Protein AF-A0A556MYE5-F1 (afdb_monomer_lite)

Foldseek 3Di:
DQDPVRWDWDADPNWIKIWHWDDDPPWIWIWIATPVRQWIKIFTAPCDDPVGDQGWIATCHHPQDDGDIDGQPDDDPPPDDDPVNVVSVVVRVVVVSD

Structure (mmCIF, N/CA/C/O backbone):
data_AF-A0A556MYE5-F1
#
_entry.id   AF-A0A556MYE5-F1
#
loop_
_atom_site.group_PDB
_atom_site.id
_atom_site.type_symbol
_atom_site.label_atom_id
_atom_site.label_alt_id
_atom_site.label_comp_id
_atom_site.label_asym_id
_atom_site.label_entity_id
_atom_site.label_seq_id
_atom_site.pdbx_PDB_ins_code
_atom_site.Cartn_x
_atom_site.Cartn_y
_atom_site.Cartn_z
_atom_site.occupancy
_atom_site.B_iso_or_equiv
_atom_site.auth_seq_id
_atom_site.auth_comp_id
_atom_site.auth_asym_id
_atom_site.auth_atom_id
_atom_site.pdbx_PDB_model_num
ATOM 1 N N . MET A 1 1 ? -16.386 5.090 -5.954 1.00 51.03 1 MET A N 1
ATOM 2 C CA . MET A 1 1 ? -16.607 6.545 -5.799 1.00 51.03 1 MET A CA 1
ATOM 3 C C . MET A 1 1 ? -15.252 7.228 -5.671 1.00 51.03 1 MET A C 1
ATOM 5 O O . MET A 1 1 ? -14.469 6.817 -4.820 1.00 51.03 1 MET A O 1
ATOM 9 N N . ILE A 1 2 ? -14.944 8.172 -6.564 1.00 55.84 2 ILE A N 1
ATOM 10 C CA . ILE A 1 2 ? -13.705 8.968 -6.550 1.00 55.84 2 ILE A CA 1
ATOM 11 C C . ILE A 1 2 ? -14.077 10.348 -6.004 1.00 55.84 2 ILE A C 1
ATOM 13 O O . ILE A 1 2 ? -15.031 10.945 -6.497 1.00 55.84 2 ILE A O 1
ATOM 17 N N . ASN A 1 3 ? -13.402 10.841 -4.967 1.00 60.81 3 ASN A N 1
ATOM 18 C CA . ASN A 1 3 ? -13.673 12.180 -4.441 1.00 60.81 3 ASN A CA 1
ATOM 19 C C . ASN A 1 3 ? -12.981 13.272 -5.283 1.00 60.81 3 ASN A C 1
ATOM 21 O O . ASN A 1 3 ? -12.124 12.983 -6.117 1.00 60.81 3 ASN A O 1
ATOM 25 N N . LYS A 1 4 ? -13.299 14.548 -5.018 1.00 50.25 4 LYS A N 1
ATOM 26 C CA . LYS A 1 4 ? -12.715 15.721 -5.706 1.00 50.25 4 LYS A CA 1
ATOM 27 C C . LYS A 1 4 ? -11.178 15.828 -5.617 1.00 50.25 4 LYS A C 1
ATOM 29 O O . LYS A 1 4 ? -10.597 16.643 -6.318 1.00 50.25 4 LYS A O 1
ATOM 34 N N . LYS A 1 5 ? -10.517 15.026 -4.772 1.00 59.62 5 LYS A N 1
ATOM 35 C CA . LYS A 1 5 ? -9.051 14.951 -4.626 1.00 59.62 5 LYS A CA 1
ATOM 36 C C . LYS A 1 5 ? -8.444 13.730 -5.334 1.00 59.62 5 LYS A C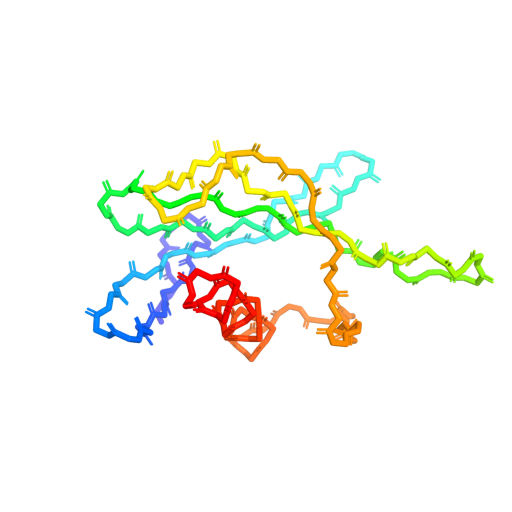 1
ATOM 38 O O . LYS A 1 5 ? -7.312 13.368 -5.043 1.00 59.62 5 LYS A O 1
ATOM 43 N N . GLY A 1 6 ? -9.206 13.043 -6.190 1.00 69.88 6 GLY A N 1
ATOM 44 C CA . GLY A 1 6 ? -8.749 11.839 -6.888 1.00 69.88 6 GLY A CA 1
ATOM 45 C C . GLY A 1 6 ? -8.647 10.596 -5.998 1.00 69.88 6 GLY A C 1
ATOM 46 O O . GLY A 1 6 ? -8.192 9.553 -6.466 1.00 69.88 6 GLY A O 1
ATOM 47 N N . LYS A 1 7 ? -9.093 10.667 -4.733 1.00 83.31 7 LYS A N 1
ATOM 48 C CA . LYS A 1 7 ? -9.065 9.520 -3.819 1.00 83.31 7 LYS A CA 1
ATOM 49 C C . LYS A 1 7 ? -10.222 8.584 -4.107 1.00 83.31 7 LYS A C 1
ATOM 51 O O . LYS A 1 7 ? -11.378 9.003 -4.181 1.00 83.31 7 LYS A O 1
ATOM 56 N N . ARG A 1 8 ? -9.906 7.306 -4.224 1.00 92.62 8 ARG A N 1
ATOM 57 C CA . ARG A 1 8 ? -10.843 6.202 -4.406 1.00 92.62 8 ARG A CA 1
ATOM 58 C C . ARG A 1 8 ? -11.096 5.544 -3.050 1.00 92.62 8 ARG A C 1
ATOM 60 O O . ARG A 1 8 ? -10.227 5.557 -2.185 1.00 92.62 8 ARG A O 1
ATOM 67 N N . LYS A 1 9 ? -12.298 5.006 -2.853 1.00 94.19 9 LYS A N 1
ATOM 68 C CA . LYS A 1 9 ? -12.703 4.301 -1.624 1.00 94.19 9 LYS A CA 1
ATOM 69 C C . LYS A 1 9 ? -12.767 2.795 -1.863 1.00 94.19 9 LYS A C 1
ATOM 71 O O . LYS A 1 9 ? -13.223 2.369 -2.926 1.00 94.19 9 LYS A O 1
ATOM 76 N N . ILE A 1 10 ? -12.379 2.013 -0.861 1.00 94.75 10 ILE A N 1
ATOM 77 C CA . ILE A 1 10 ? -12.606 0.570 -0.788 1.00 94.75 10 ILE A CA 1
ATOM 78 C C . ILE A 1 10 ? -13.003 0.174 0.639 1.00 94.75 10 ILE A C 1
ATOM 80 O O . ILE A 1 10 ? -12.542 0.784 1.599 1.00 94.75 10 ILE A O 1
ATOM 84 N N . VAL A 1 11 ? -13.886 -0.815 0.768 1.00 95.12 11 VAL A N 1
ATOM 85 C CA . VAL A 1 11 ? -14.229 -1.440 2.055 1.00 95.12 11 VAL A CA 1
ATOM 86 C C . VAL A 1 11 ? -13.597 -2.828 2.081 1.00 95.12 11 VAL A C 1
ATOM 88 O O . VAL A 1 11 ? -13.708 -3.578 1.099 1.00 95.12 11 VAL A O 1
ATOM 91 N N . PHE A 1 12 ? -12.898 -3.133 3.170 1.00 94.50 12 PHE A N 1
ATOM 92 C CA . PHE A 1 12 ? -12.113 -4.350 3.346 1.00 94.50 12 PHE A CA 1
ATOM 93 C C . PHE A 1 12 ? -12.111 -4.754 4.827 1.00 94.50 12 PHE A C 1
ATOM 95 O O . PHE A 1 12 ? -11.849 -3.904 5.668 1.00 94.50 12 PHE A O 1
ATOM 102 N N . GLU A 1 13 ? -12.450 -6.011 5.142 1.00 91.75 13 GLU A N 1
ATOM 103 C CA . GLU A 1 13 ? -12.564 -6.522 6.528 1.00 91.75 13 GLU A CA 1
ATOM 104 C C . GLU A 1 13 ? -13.397 -5.615 7.464 1.00 91.75 13 GLU A C 1
ATOM 106 O O . GLU A 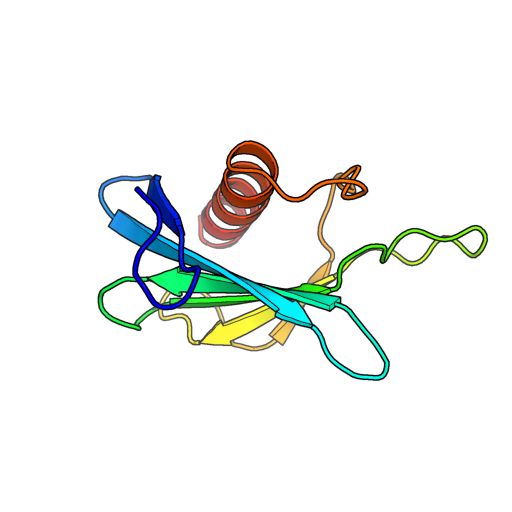1 13 ? -13.067 -5.409 8.625 1.00 91.75 13 GLU A O 1
ATOM 111 N N . GLY A 1 14 ? -14.479 -5.017 6.946 1.00 92.25 14 GLY A N 1
ATOM 112 C CA . GLY A 1 14 ? -15.342 -4.100 7.708 1.00 92.25 14 GLY A CA 1
ATOM 113 C C . GLY A 1 14 ? -14.787 -2.679 7.898 1.00 92.25 14 GLY A C 1
ATOM 114 O O . GLY A 1 14 ? -15.520 -1.799 8.341 1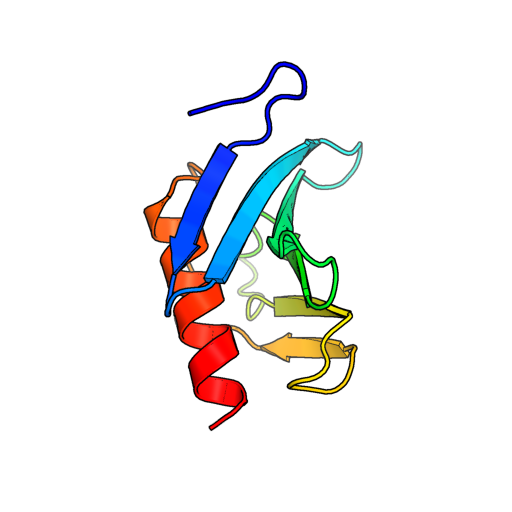.00 92.25 14 GLY A O 1
ATOM 115 N N . GLU A 1 15 ? -13.543 -2.417 7.497 1.00 93.50 15 GLU A N 1
ATOM 116 C CA . GLU A 1 15 ? -12.885 -1.113 7.591 1.00 93.50 15 GLU A CA 1
ATOM 117 C C . GLU A 1 15 ? -12.937 -0.354 6.247 1.00 93.50 15 GLU A C 1
ATOM 119 O O . GLU A 1 15 ? -12.881 -0.936 5.155 1.00 93.50 15 GLU A O 1
ATOM 124 N N . THR A 1 16 ? -13.054 0.979 6.307 1.00 95.19 16 THR A N 1
ATOM 125 C CA . THR A 1 16 ? -12.988 1.847 5.119 1.00 95.19 16 THR A CA 1
ATOM 126 C C . THR A 1 16 ? -11.558 2.323 4.887 1.00 95.19 16 THR A C 1
ATOM 128 O O . THR A 1 16 ? -10.948 2.939 5.758 1.00 95.19 16 THR A O 1
ATOM 131 N N . TYR A 1 17 ? -11.081 2.140 3.657 1.00 95.56 17 TYR A N 1
ATOM 132 C CA . TYR A 1 17 ? -9.801 2.650 3.182 1.00 95.56 17 TYR A CA 1
ATOM 133 C C . TYR A 1 17 ? -9.990 3.623 2.019 1.00 95.56 17 TYR A C 1
ATOM 135 O O . TYR A 1 17 ? -10.830 3.436 1.129 1.00 95.56 17 TYR A O 1
ATOM 143 N N . TYR A 1 18 ? -9.151 4.651 2.002 1.00 95.44 18 TYR A N 1
ATOM 144 C CA . TYR A 1 18 ? -9.002 5.591 0.904 1.00 95.44 18 TYR A CA 1
ATOM 145 C C . TYR A 1 18 ? -7.639 5.414 0.258 1.00 95.44 18 TYR A C 1
ATOM 147 O O . TYR A 1 18 ? -6.631 5.280 0.945 1.00 95.44 18 TYR A O 1
ATOM 155 N N . TRP A 1 19 ? -7.598 5.473 -1.067 1.00 95.06 19 TRP A N 1
ATOM 156 C CA . TRP A 1 19 ? -6.357 5.303 -1.804 1.00 95.06 19 TRP A CA 1
ATOM 157 C C . TRP A 1 19 ? -6.257 6.226 -3.010 1.00 95.06 19 TRP A C 1
ATOM 159 O O . TRP A 1 19 ? -7.268 6.661 -3.568 1.00 95.06 19 TRP A O 1
ATOM 169 N N . PHE A 1 20 ? -5.032 6.555 -3.398 1.00 93.19 20 PHE A N 1
ATOM 170 C CA . PHE A 1 20 ? -4.731 7.372 -4.570 1.00 93.19 20 PHE A CA 1
ATOM 171 C C . PHE A 1 20 ? -3.300 7.121 -5.037 1.00 93.19 20 PHE A C 1
ATOM 173 O O . PHE A 1 20 ? -2.447 6.716 -4.249 1.00 93.19 20 PHE A O 1
ATOM 180 N N . VAL A 1 21 ? -3.048 7.389 -6.318 1.00 90.56 21 VAL A N 1
ATOM 181 C CA . VAL A 1 21 ? -1.690 7.424 -6.863 1.00 90.56 21 VAL A CA 1
ATOM 182 C C . VAL A 1 21 ? -1.161 8.846 -6.724 1.00 90.56 21 VAL A C 1
ATOM 184 O O . VAL A 1 21 ? -1.784 9.795 -7.206 1.00 90.56 21 VAL A O 1
ATOM 187 N N . LYS A 1 22 ? -0.041 8.994 -6.025 1.00 88.94 22 LYS A N 1
ATOM 188 C CA . LYS A 1 22 ? 0.736 10.222 -5.927 1.00 88.94 22 LYS A CA 1
ATOM 189 C C . LYS A 1 22 ? 1.833 10.155 -6.983 1.00 88.94 22 LYS A C 1
ATOM 191 O O . LYS A 1 22 ? 2.612 9.211 -6.977 1.00 88.94 22 LYS A O 1
ATOM 196 N N . LYS A 1 23 ? 1.868 11.147 -7.869 1.00 85.31 23 LYS A N 1
ATOM 197 C CA . LYS A 1 23 ? 2.948 11.295 -8.843 1.00 85.31 23 LYS A CA 1
ATOM 198 C C . LYS A 1 23 ? 4.040 12.174 -8.256 1.00 85.31 23 LYS A C 1
ATOM 200 O O . LYS A 1 23 ? 3.731 13.288 -7.824 1.00 85.31 23 LYS A O 1
ATOM 205 N N . GLU A 1 24 ? 5.271 11.685 -8.224 1.00 84.00 24 GLU A N 1
ATOM 206 C CA . GLU A 1 24 ? 6.452 12.462 -7.836 1.00 84.00 24 GLU A CA 1
ATOM 207 C C . GLU A 1 24 ? 7.483 12.470 -8.970 1.00 84.00 24 GLU A C 1
ATOM 209 O O . GLU A 1 24 ? 7.323 11.779 -9.972 1.00 84.00 24 GLU A O 1
ATOM 214 N N . SER A 1 25 ? 8.518 13.305 -8.853 1.00 76.56 25 SER A N 1
ATOM 215 C CA . SER A 1 25 ? 9.516 13.498 -9.915 1.00 76.56 25 SER A CA 1
ATOM 216 C C . SER A 1 25 ? 10.347 12.252 -10.216 1.00 76.56 25 SER A C 1
ATOM 218 O O . SER A 1 25 ? 10.827 12.111 -11.335 1.00 76.56 25 SER A O 1
ATOM 220 N N . GLU A 1 26 ? 10.529 11.375 -9.229 1.00 76.25 26 GLU A N 1
ATOM 221 C CA . GLU A 1 26 ? 11.390 10.189 -9.333 1.00 76.25 26 GLU A CA 1
ATOM 222 C C . GLU A 1 26 ? 10.595 8.881 -9.406 1.00 76.25 26 GLU A C 1
ATOM 224 O O . GLU A 1 26 ? 11.086 7.892 -9.942 1.00 76.25 26 GLU A O 1
ATOM 229 N N . ALA A 1 27 ? 9.378 8.870 -8.857 1.00 78.88 27 ALA A N 1
ATOM 230 C CA . ALA A 1 27 ? 8.638 7.652 -8.569 1.00 78.88 27 ALA A CA 1
ATOM 231 C C . ALA A 1 27 ? 7.139 7.929 -8.373 1.00 78.88 27 ALA A C 1
ATOM 233 O O . ALA A 1 27 ? 6.751 8.885 -7.696 1.00 78.88 27 ALA A O 1
ATOM 234 N N . ASP A 1 28 ? 6.290 7.051 -8.908 1.00 88.25 28 ASP A N 1
ATOM 235 C CA . ASP A 1 28 ? 4.854 7.064 -8.628 1.00 88.25 28 ASP A CA 1
ATOM 236 C C . ASP A 1 28 ? 4.556 6.156 -7.423 1.00 88.25 28 ASP A C 1
ATOM 238 O O . ASP A 1 28 ? 5.017 5.017 -7.341 1.00 88.25 28 ASP A O 1
ATOM 242 N N . PHE A 1 29 ? 3.743 6.639 -6.483 1.00 89.94 29 PHE A N 1
ATOM 243 C CA . PHE A 1 29 ? 3.402 5.909 -5.263 1.00 89.94 29 PHE A CA 1
ATOM 244 C C . PHE A 1 29 ? 1.902 5.685 -5.141 1.00 89.94 29 PHE A C 1
ATOM 246 O O . PHE A 1 29 ? 1.104 6.619 -5.206 1.00 89.94 29 PHE A O 1
ATOM 253 N N . LEU A 1 30 ? 1.502 4.453 -4.852 1.00 92.75 30 LEU A N 1
ATOM 254 C CA . LEU A 1 30 ? 0.172 4.148 -4.352 1.00 92.75 30 LEU A CA 1
ATOM 255 C C . LEU A 1 30 ? 0.142 4.384 -2.839 1.00 92.75 30 LEU A C 1
ATOM 257 O O . LEU A 1 30 ? 0.820 3.700 -2.075 1.00 92.75 30 LEU A O 1
ATOM 261 N N . SER A 1 31 ? -0.680 5.337 -2.406 1.00 94.88 31 SER A N 1
ATOM 262 C CA . SER A 1 31 ? -0.966 5.588 -0.996 1.00 94.88 31 SER A CA 1
ATOM 263 C C . SER A 1 31 ? -2.312 4.982 -0.621 1.00 94.88 31 SER A C 1
ATOM 265 O O . SER A 1 31 ? -3.308 5.233 -1.302 1.00 94.88 31 SER A O 1
ATOM 267 N N . ILE A 1 32 ? -2.345 4.205 0.463 1.00 96.25 32 ILE A N 1
ATOM 268 C CA . ILE A 1 32 ? -3.545 3.587 1.034 1.00 96.25 32 ILE A CA 1
ATOM 269 C C . ILE A 1 32 ? -3.605 3.972 2.512 1.00 96.25 32 ILE A C 1
ATOM 271 O O . ILE A 1 32 ? -2.670 3.703 3.259 1.00 96.25 32 ILE A O 1
ATOM 275 N N . GLY A 1 33 ? -4.698 4.597 2.943 1.00 95.75 33 GLY A N 1
ATOM 276 C CA . GLY A 1 33 ? -4.901 4.972 4.341 1.00 95.75 33 GLY A CA 1
ATOM 277 C C . GLY A 1 33 ? -6.298 4.624 4.829 1.00 95.75 33 GLY A C 1
ATOM 278 O O . GLY A 1 33 ? -7.265 4.745 4.071 1.00 95.75 33 GLY A O 1
ATOM 279 N N . SER A 1 34 ? -6.411 4.194 6.081 1.00 95.19 34 SER A N 1
ATOM 280 C CA . SER A 1 34 ? -7.705 3.956 6.721 1.00 95.19 34 SER A CA 1
ATOM 281 C C . SER A 1 34 ? -8.428 5.278 7.013 1.00 95.19 34 SER A C 1
ATOM 283 O O . SER A 1 34 ? -7.820 6.349 7.107 1.00 95.19 34 SER A O 1
ATOM 285 N N . GLU A 1 35 ? -9.754 5.228 7.113 1.00 93.69 35 GLU A N 1
ATOM 286 C CA . GLU A 1 35 ? -10.594 6.403 7.387 1.00 93.69 35 GLU A CA 1
ATOM 287 C C . GLU A 1 35 ? -10.294 7.063 8.741 1.00 93.69 35 GLU A C 1
ATOM 289 O O . GLU A 1 35 ? -10.232 8.290 8.834 1.00 93.69 35 GLU A O 1
ATOM 294 N N . ASP A 1 36 ? -10.048 6.247 9.762 1.00 93.00 36 ASP A N 1
ATOM 295 C CA . ASP A 1 36 ? -9.659 6.643 11.120 1.00 93.00 36 ASP A CA 1
ATOM 296 C C . ASP A 1 36 ? -8.189 7.096 11.231 1.00 93.00 36 ASP A C 1
ATOM 298 O O . ASP A 1 36 ? -7.775 7.595 12.275 1.00 93.00 36 ASP A O 1
ATOM 302 N N . LYS A 1 37 ? -7.413 6.974 10.143 1.00 91.31 37 LYS A N 1
ATOM 303 C CA . LYS A 1 37 ? -5.974 7.265 10.062 1.00 91.31 37 LYS A CA 1
ATOM 304 C C . LYS A 1 37 ? -5.095 6.374 10.947 1.00 91.31 37 LYS A C 1
ATOM 306 O O . LYS A 1 37 ? -3.944 6.732 11.168 1.00 91.31 37 LYS A O 1
ATOM 311 N N . SER A 1 38 ? -5.590 5.238 11.436 1.00 93.75 38 SER A N 1
ATOM 312 C CA . SER A 1 38 ? -4.784 4.270 12.197 1.00 93.75 38 SER A CA 1
ATOM 313 C C . SER A 1 38 ? -3.771 3.522 11.321 1.00 93.75 38 SER A C 1
ATOM 315 O O . SER A 1 38 ? -2.750 3.055 11.818 1.00 93.75 38 SER A O 1
ATOM 317 N N . THR A 1 39 ? -4.022 3.433 10.010 1.00 95.31 39 THR A N 1
ATOM 318 C CA . THR A 1 39 ? -3.185 2.719 9.041 1.00 95.31 39 THR A CA 1
ATOM 319 C C . THR A 1 39 ? -2.800 3.621 7.869 1.00 95.31 39 THR A C 1
ATOM 321 O O . THR A 1 39 ? -3.662 4.243 7.244 1.00 95.3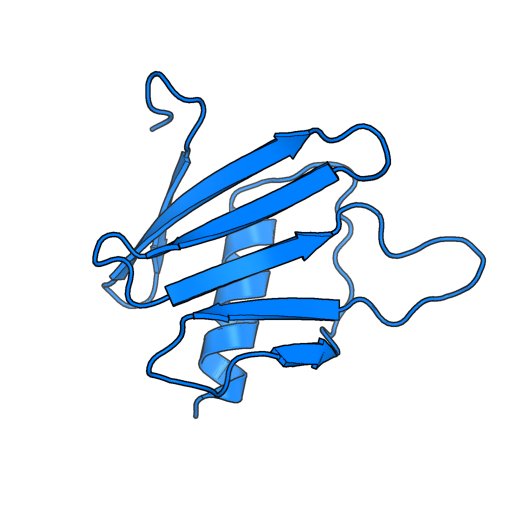1 39 THR A O 1
ATOM 324 N N . LEU A 1 40 ? -1.510 3.643 7.523 1.00 96.06 40 LEU A N 1
ATOM 325 C CA . LEU A 1 40 ? -0.967 4.279 6.323 1.00 96.06 40 LEU A CA 1
ATOM 326 C C . LEU A 1 40 ? 0.087 3.381 5.671 1.00 96.06 40 LEU A C 1
ATOM 328 O O . LEU A 1 40 ? 1.131 3.091 6.258 1.00 96.06 40 LEU A O 1
ATOM 332 N N . ILE A 1 41 ? -0.185 2.999 4.427 1.00 96.06 41 ILE A N 1
ATOM 333 C CA . ILE A 1 41 ? 0.641 2.120 3.603 1.00 96.06 41 ILE A CA 1
ATOM 334 C C . ILE A 1 41 ? 1.028 2.861 2.321 1.00 96.06 41 ILE A C 1
ATOM 336 O O . ILE A 1 41 ? 0.179 3.482 1.672 1.00 96.06 41 ILE A O 1
ATOM 340 N N . LEU A 1 42 ? 2.303 2.774 1.946 1.00 94.25 42 LEU A N 1
ATOM 341 C CA . LEU A 1 42 ? 2.827 3.229 0.665 1.00 94.25 42 LEU A CA 1
ATOM 342 C C . LEU A 1 42 ? 3.411 2.057 -0.122 1.00 94.25 42 LEU A C 1
ATOM 344 O O . LEU A 1 42 ? 4.147 1.224 0.409 1.00 94.25 42 LEU A O 1
ATOM 348 N N . TYR A 1 43 ? 3.115 2.040 -1.414 1.00 91.88 43 TYR A N 1
ATOM 349 C CA . TYR A 1 43 ? 3.676 1.104 -2.374 1.00 91.88 43 TYR A CA 1
ATOM 350 C C . TYR A 1 43 ? 4.266 1.889 -3.543 1.00 91.88 43 TYR A C 1
ATOM 352 O O . TYR A 1 43 ? 3.574 2.709 -4.146 1.00 91.88 43 TYR A O 1
ATOM 360 N N . HIS A 1 44 ? 5.545 1.664 -3.835 1.00 89.25 44 HIS A N 1
ATOM 361 C CA . HIS A 1 44 ? 6.184 2.215 -5.025 1.00 89.25 44 HIS A CA 1
ATOM 362 C C . HIS A 1 44 ? 5.695 1.436 -6.254 1.00 89.25 44 HIS A C 1
ATOM 364 O O . HIS A 1 44 ? 5.610 0.210 -6.200 1.00 89.25 44 HIS A O 1
ATOM 370 N N . ILE A 1 45 ? 5.315 2.138 -7.315 1.00 86.88 45 ILE A N 1
ATOM 371 C CA . ILE A 1 45 ? 4.776 1.542 -8.541 1.00 86.88 45 ILE A CA 1
ATOM 372 C C . ILE A 1 45 ? 5.933 1.232 -9.500 1.00 86.88 45 ILE A C 1
ATOM 374 O O . ILE A 1 45 ? 6.912 1.970 -9.545 1.00 86.88 45 ILE A O 1
ATOM 378 N N . ASN A 1 46 ? 5.814 0.156 -10.272 1.00 80.94 46 ASN A N 1
ATOM 379 C CA . ASN A 1 46 ? 6.811 -0.396 -11.184 1.00 80.94 46 ASN A CA 1
ATOM 380 C C . ASN A 1 46 ? 8.119 -0.778 -10.473 1.00 80.94 46 ASN A C 1
ATOM 382 O O . ASN A 1 46 ? 9.215 -0.552 -10.978 1.00 80.94 46 ASN A O 1
ATOM 386 N N . GLN A 1 47 ? 8.012 -1.370 -9.278 1.00 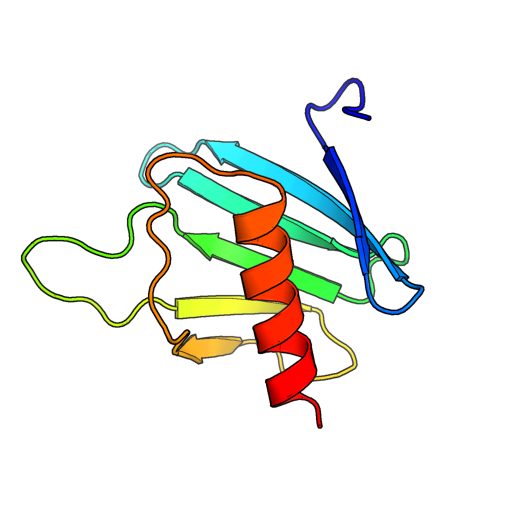79.19 47 GLN A N 1
ATOM 387 C CA . GLN A 1 47 ? 9.183 -1.851 -8.526 1.00 79.19 47 GLN A CA 1
ATOM 388 C C . GLN A 1 47 ? 9.914 -3.012 -9.205 1.00 79.19 47 GLN A C 1
ATOM 390 O O . GLN A 1 47 ? 11.069 -3.279 -8.882 1.00 79.19 47 GLN A O 1
ATOM 395 N N . ILE A 1 48 ? 9.238 -3.722 -10.103 1.00 73.25 48 ILE A N 1
ATOM 396 C CA . ILE A 1 48 ? 9.800 -4.858 -10.821 1.00 73.25 48 ILE A CA 1
ATOM 397 C C . ILE A 1 48 ? 10.345 -4.326 -12.138 1.00 73.25 48 ILE A C 1
ATOM 399 O O . ILE A 1 48 ? 9.589 -3.915 -13.014 1.00 73.25 48 ILE A O 1
ATOM 403 N N . ASN A 1 49 ? 11.662 -4.338 -12.261 1.00 67.19 49 ASN A N 1
ATOM 404 C CA . ASN A 1 49 ? 12.385 -4.057 -13.490 1.00 67.19 49 ASN A CA 1
ATOM 405 C C . ASN A 1 49 ? 13.278 -5.260 -13.837 1.00 67.19 49 ASN A C 1
ATOM 407 O O . ASN A 1 49 ? 13.320 -6.250 -13.097 1.00 67.19 49 ASN A O 1
ATOM 411 N N . ASP A 1 50 ? 14.006 -5.165 -14.949 1.00 59.72 50 ASP A N 1
ATOM 412 C CA . ASP A 1 50 ? 14.890 -6.229 -15.445 1.00 59.72 50 ASP A CA 1
ATOM 413 C C . ASP A 1 50 ? 16.003 -6.631 -14.447 1.00 59.72 50 ASP A C 1
ATOM 415 O O . ASP A 1 50 ? 16.634 -7.672 -14.615 1.00 59.72 50 ASP A O 1
ATOM 419 N N . GLU A 1 51 ? 16.214 -5.860 -13.371 1.00 59.94 51 GLU A N 1
ATOM 420 C CA . GLU A 1 51 ? 17.192 -6.126 -12.305 1.00 59.94 51 GLU A CA 1
ATOM 421 C C . GLU A 1 51 ? 16.601 -6.839 -11.068 1.00 59.94 51 GLU A C 1
ATOM 423 O O . GLU A 1 51 ? 17.284 -7.009 -10.061 1.00 59.94 51 GLU A O 1
ATOM 428 N N . PHE A 1 52 ? 15.352 -7.313 -11.142 1.00 54.47 52 PHE A N 1
ATOM 429 C CA . PHE A 1 52 ? 14.682 -8.163 -10.144 1.00 54.47 52 PHE A CA 1
ATOM 430 C C . PHE A 1 52 ? 14.814 -7.672 -8.689 1.00 54.47 52 PHE A C 1
ATOM 432 O O . PHE A 1 52 ? 15.412 -8.308 -7.818 1.00 54.47 52 PHE A O 1
ATOM 439 N N . ILE A 1 53 ? 14.188 -6.534 -8.393 1.00 64.12 53 ILE A N 1
ATOM 440 C CA . ILE A 1 53 ? 14.073 -6.026 -7.025 1.00 64.12 53 ILE A CA 1
ATOM 441 C C . ILE A 1 53 ? 12.854 -6.685 -6.366 1.00 64.12 53 ILE A C 1
ATOM 443 O O . ILE A 1 53 ? 11.729 -6.556 -6.845 1.00 64.12 53 ILE A O 1
ATOM 447 N N . HIS A 1 54 ? 13.061 -7.394 -5.250 1.00 74.88 54 HIS A N 1
ATOM 448 C CA . HIS A 1 54 ? 11.964 -7.880 -4.406 1.00 74.88 54 HIS A CA 1
ATOM 449 C C . HIS A 1 54 ? 11.081 -6.683 -4.004 1.00 74.88 54 HIS A C 1
ATOM 451 O O . HIS A 1 54 ? 11.573 -5.823 -3.261 1.00 74.88 54 HIS A O 1
ATOM 457 N N . PRO A 1 55 ? 9.815 -6.589 -4.463 1.00 85.75 55 PRO A N 1
ATOM 458 C CA . PRO A 1 55 ? 9.020 -5.402 -4.212 1.00 85.75 55 PRO A CA 1
ATOM 459 C C . PRO A 1 55 ? 8.765 -5.262 -2.717 1.00 85.75 55 PRO A C 1
ATOM 461 O O . PRO A 1 55 ? 8.614 -6.244 -1.984 1.00 85.75 55 PRO A O 1
ATOM 464 N N . LYS A 1 56 ? 8.743 -4.018 -2.259 1.00 89.62 56 LYS A N 1
ATOM 465 C CA . LYS A 1 56 ? 8.543 -3.654 -0.867 1.00 89.62 56 LYS A CA 1
ATOM 466 C C . LYS A 1 56 ? 7.275 -2.838 -0.692 1.00 89.62 56 LYS A C 1
ATOM 468 O O . LYS A 1 56 ? 6.861 -2.069 -1.562 1.00 89.62 56 LYS A O 1
ATOM 473 N N . ILE A 1 57 ? 6.689 -2.984 0.486 1.00 92.62 57 ILE A N 1
ATOM 474 C CA . ILE A 1 57 ? 5.637 -2.118 1.003 1.00 92.62 57 ILE A CA 1
ATOM 475 C C . ILE A 1 57 ? 6.198 -1.367 2.203 1.00 92.62 57 ILE A C 1
ATOM 477 O O . ILE A 1 57 ? 6.780 -1.972 3.104 1.00 92.62 57 ILE A O 1
ATOM 481 N N . ALA A 1 58 ? 6.007 -0.052 2.224 1.00 94.50 58 ALA A N 1
ATOM 482 C CA . ALA A 1 58 ? 6.302 0.769 3.385 1.00 94.50 58 ALA A CA 1
ATOM 483 C C . ALA A 1 58 ? 5.032 0.949 4.223 1.00 94.50 58 ALA A C 1
ATOM 485 O O . ALA A 1 58 ? 4.030 1.487 3.753 1.00 94.50 58 ALA A O 1
ATOM 486 N N . VAL A 1 59 ? 5.083 0.521 5.479 1.00 96.12 59 VAL A N 1
ATOM 487 C CA . VAL A 1 59 ? 4.056 0.798 6.484 1.00 96.12 59 VAL A CA 1
ATOM 488 C C . VAL A 1 59 ? 4.545 1.986 7.294 1.00 96.12 59 VAL A C 1
ATOM 490 O O . VAL A 1 59 ? 5.550 1.893 7.993 1.00 96.12 59 VAL A O 1
ATOM 493 N N . LEU A 1 60 ? 3.871 3.125 7.159 1.00 95.19 60 LEU A N 1
ATOM 494 C CA . LEU A 1 60 ? 4.261 4.363 7.839 1.00 95.19 60 LEU A CA 1
ATOM 495 C C . LEU A 1 60 ? 3.545 4.539 9.176 1.00 95.19 60 LEU A C 1
ATOM 497 O O . LEU A 1 60 ? 4.083 5.152 10.092 1.00 95.19 60 LEU A O 1
ATOM 501 N N . GLN A 1 61 ? 2.329 4.007 9.278 1.00 94.31 61 GLN A N 1
ATOM 502 C CA . GLN A 1 61 ? 1.521 4.036 10.488 1.00 94.31 61 GLN A CA 1
ATOM 503 C C . GLN A 1 61 ? 0.659 2.778 10.535 1.00 94.31 61 GLN A C 1
ATOM 505 O O . GLN A 1 61 ? 0.071 2.399 9.521 1.00 94.31 61 GLN A O 1
ATOM 510 N N . SER A 1 62 ? 0.613 2.127 11.691 1.00 92.44 62 SER A N 1
ATOM 511 C CA . SER A 1 62 ? -0.221 0.957 11.942 1.00 92.44 62 SER A CA 1
ATOM 512 C C . SER A 1 62 ? -0.271 0.683 13.446 1.00 92.44 62 SER A C 1
ATOM 514 O O . SER A 1 62 ? 0.743 0.797 14.130 1.00 92.44 62 SER A O 1
ATOM 516 N N . GLU A 1 63 ? -1.441 0.303 13.957 1.00 87.56 63 GLU A N 1
ATOM 517 C CA . GLU A 1 63 ? -1.587 -0.289 15.300 1.00 87.56 63 GLU A CA 1
ATOM 518 C C . GLU A 1 63 ? -1.346 -1.806 15.297 1.00 87.56 63 GLU A C 1
ATOM 520 O O . GLU A 1 63 ? -1.200 -2.430 16.344 1.00 87.56 63 GLU A O 1
ATOM 525 N N . LYS A 1 64 ? -1.327 -2.405 14.104 1.00 86.38 64 LYS A N 1
ATOM 526 C CA . LYS A 1 64 ? -1.324 -3.848 13.871 1.00 86.38 64 LYS A CA 1
ATOM 527 C C . LYS A 1 64 ? 0.084 -4.400 13.613 1.00 86.38 64 LYS A C 1
ATOM 529 O O . LYS A 1 64 ? 0.342 -5.566 13.882 1.00 86.38 64 LYS A O 1
ATOM 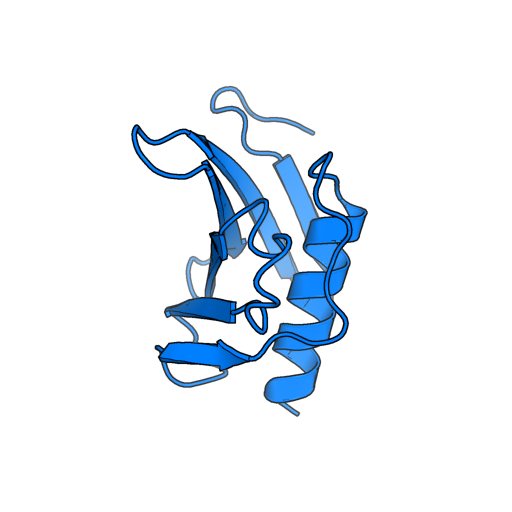534 N N . MET A 1 65 ? 0.998 -3.575 13.103 1.00 90.31 65 MET A N 1
ATOM 535 C CA . MET A 1 65 ? 2.402 -3.928 12.885 1.00 90.31 65 MET A CA 1
ATOM 536 C C . MET A 1 65 ? 3.311 -2.706 13.028 1.00 90.31 65 MET A C 1
ATOM 538 O O . MET A 1 65 ? 2.872 -1.567 12.881 1.00 90.31 65 MET A O 1
ATOM 542 N N . SER A 1 66 ? 4.596 -2.932 13.305 1.00 92.19 66 SER A N 1
ATOM 543 C CA . SER A 1 66 ? 5.563 -1.838 13.411 1.00 92.19 66 SER A CA 1
ATOM 544 C C . SER A 1 66 ? 5.705 -1.073 12.084 1.00 92.19 66 SER A C 1
ATOM 546 O O . SER A 1 66 ? 5.613 -1.672 11.012 1.00 92.19 66 SER A O 1
ATOM 548 N N . PRO A 1 67 ? 5.951 0.247 12.116 1.00 94.81 67 PRO A N 1
ATOM 549 C CA . PRO A 1 67 ? 6.341 0.977 10.918 1.00 94.81 67 PRO A CA 1
ATOM 550 C C . PRO A 1 67 ? 7.669 0.458 10.352 1.00 94.81 67 PRO A C 1
ATOM 552 O O . PRO A 1 67 ? 8.609 0.189 11.101 1.00 94.81 67 PRO A O 1
ATOM 555 N N . GLY A 1 68 ? 7.764 0.330 9.029 1.00 94.56 68 GLY A N 1
ATOM 556 C CA . GLY A 1 68 ? 8.939 -0.232 8.367 1.00 94.56 68 GLY A CA 1
ATOM 557 C C . GLY A 1 68 ? 8.714 -0.568 6.894 1.00 94.56 68 GLY A C 1
ATOM 558 O O . GLY A 1 68 ? 7.622 -0.384 6.356 1.00 94.56 68 GLY A O 1
ATOM 559 N N . ALA A 1 69 ? 9.765 -1.061 6.238 1.00 92.56 69 ALA A N 1
ATOM 560 C CA . ALA A 1 69 ? 9.707 -1.561 4.868 1.00 92.56 69 ALA A CA 1
ATOM 561 C C . ALA A 1 69 ? 9.745 -3.091 4.866 1.00 92.56 69 ALA A C 1
ATOM 563 O O . ALA A 1 69 ? 10.659 -3.698 5.423 1.00 92.56 69 ALA A O 1
ATOM 564 N N . TYR A 1 70 ? 8.774 -3.702 4.199 1.00 92.38 70 TYR A N 1
ATOM 565 C CA . TYR A 1 70 ? 8.537 -5.139 4.232 1.00 92.38 70 TYR A CA 1
ATOM 566 C C . TYR A 1 70 ? 8.547 -5.719 2.829 1.00 92.38 70 TYR A C 1
ATOM 568 O O . TYR A 1 70 ? 8.018 -5.106 1.903 1.00 92.38 70 TYR A O 1
ATOM 576 N N . SER A 1 71 ? 9.119 -6.912 2.681 1.00 90.06 71 SER A N 1
ATOM 577 C CA . SER A 1 71 ? 9.049 -7.668 1.433 1.00 90.06 71 SER A CA 1
ATOM 578 C C . SER A 1 71 ? 7.601 -8.033 1.121 1.00 90.06 71 SER A C 1
ATOM 580 O O . SER A 1 71 ? 6.877 -8.544 1.975 1.00 90.06 71 SER A O 1
ATOM 582 N N . PHE A 1 72 ? 7.194 -7.804 -0.119 1.00 88.38 72 PHE A N 1
ATOM 583 C CA . PHE A 1 72 ? 5.839 -8.029 -0.583 1.00 88.38 72 PHE A CA 1
ATOM 584 C C . PHE A 1 72 ? 5.832 -9.096 -1.676 1.00 88.38 72 PHE A C 1
ATOM 586 O O . PHE A 1 72 ? 6.462 -8.937 -2.716 1.00 88.38 72 PHE A O 1
ATOM 593 N N . PHE A 1 73 ? 5.137 -10.205 -1.418 1.00 82.56 73 PHE A N 1
ATOM 594 C CA . PHE A 1 73 ? 5.049 -11.338 -2.336 1.00 82.56 73 PHE A CA 1
ATOM 595 C C . PHE A 1 73 ? 3.631 -11.920 -2.367 1.00 82.56 73 PHE A C 1
ATOM 597 O O . PHE A 1 73 ? 3.005 -12.023 -1.308 1.00 82.56 73 PHE A O 1
ATOM 604 N N . PRO A 1 74 ? 3.142 -12.353 -3.546 1.00 77.00 74 PRO A N 1
ATOM 605 C CA . PRO A 1 74 ? 3.794 -12.266 -4.859 1.00 77.00 74 PRO A CA 1
ATOM 606 C C . PRO A 1 74 ? 3.846 -10.825 -5.415 1.00 77.00 74 PRO A C 1
ATOM 608 O O . PRO A 1 74 ? 3.047 -9.985 -4.998 1.00 77.00 74 PRO A O 1
ATOM 611 N N . PRO A 1 75 ? 4.770 -10.531 -6.351 1.00 77.19 75 PRO A N 1
ATOM 612 C CA . PRO A 1 75 ? 4.789 -9.259 -7.068 1.00 77.19 75 PRO A CA 1
ATOM 613 C C . PRO A 1 75 ? 3.447 -8.944 -7.743 1.00 77.19 75 PRO A C 1
ATOM 615 O O . PRO A 1 75 ? 2.749 -9.846 -8.208 1.00 77.19 75 PRO A O 1
ATOM 618 N N . LEU A 1 76 ? 3.110 -7.657 -7.850 1.00 78.75 76 LEU A N 1
ATOM 619 C CA . LEU A 1 76 ? 1.959 -7.195 -8.626 1.00 78.75 76 LEU A CA 1
ATOM 620 C C . LEU A 1 76 ? 2.402 -6.814 -10.036 1.00 78.75 76 LEU A C 1
ATOM 622 O O . LEU A 1 76 ? 3.436 -6.181 -10.203 1.00 78.75 76 LEU A O 1
ATOM 626 N N . SER A 1 77 ? 1.587 -7.155 -11.035 1.00 71.19 77 SER A N 1
ATOM 627 C CA . SER A 1 77 ? 1.611 -6.456 -12.322 1.00 71.19 77 SER A CA 1
ATOM 628 C C . SER A 1 77 ? 0.877 -5.134 -12.109 1.00 71.19 77 SER A C 1
ATOM 630 O O . SER A 1 77 ? -0.348 -5.098 -11.971 1.00 71.19 77 SER A O 1
ATOM 632 N N . ASP A 1 78 ? 1.642 -4.064 -11.937 1.00 69.88 78 ASP A N 1
ATOM 633 C CA . ASP A 1 78 ? 1.169 -2.752 -11.501 1.00 69.88 78 ASP A CA 1
ATOM 634 C C . ASP A 1 78 ? 1.213 -1.688 -12.605 1.00 69.88 78 ASP A C 1
ATOM 636 O O . ASP A 1 78 ? 1.001 -0.507 -12.327 1.00 69.88 78 ASP A O 1
ATOM 640 N N . GLU A 1 79 ? 1.318 -2.131 -13.866 1.00 70.31 79 GLU A N 1
ATOM 641 C CA . GLU A 1 79 ? 1.169 -1.306 -15.077 1.00 70.31 79 GLU A CA 1
ATOM 642 C C . GLU A 1 79 ? -0.100 -0.435 -15.037 1.00 70.31 79 GLU A C 1
ATOM 644 O O . GLU A 1 79 ? -0.140 0.671 -15.578 1.00 70.31 79 GLU A O 1
ATOM 649 N N . SER A 1 80 ? -1.154 -0.915 -14.359 1.00 76.12 80 SER A N 1
ATOM 650 C CA . SER A 1 80 ? -2.316 -0.101 -14.009 1.00 76.12 80 SER A CA 1
ATOM 651 C C . SER A 1 80 ? -2.789 -0.342 -12.571 1.00 76.12 80 SER A C 1
ATOM 653 O O . SER A 1 80 ? -3.116 -1.456 -12.159 1.00 76.12 80 SER A O 1
ATOM 655 N N . ILE A 1 81 ? -2.889 0.738 -11.791 1.00 86.25 81 ILE A N 1
ATOM 656 C CA . ILE A 1 81 ? -3.374 0.664 -10.410 1.00 86.25 81 ILE A CA 1
ATOM 657 C C . ILE A 1 81 ? -4.900 0.617 -10.375 1.00 86.25 81 ILE A C 1
ATOM 659 O O . ILE A 1 81 ? -5.601 1.563 -10.760 1.00 86.25 81 ILE A O 1
ATOM 663 N N . SER A 1 82 ? -5.430 -0.473 -9.826 1.00 88.00 82 SER A N 1
ATOM 664 C CA . SER A 1 82 ? -6.865 -0.700 -9.706 1.00 88.00 82 SER A CA 1
ATOM 665 C C . SER A 1 82 ? -7.275 -1.107 -8.286 1.00 88.00 82 SER A C 1
ATOM 667 O O . SER A 1 82 ? -6.460 -1.231 -7.373 1.00 88.00 82 SER A O 1
ATOM 669 N N . GLY A 1 83 ? -8.579 -1.316 -8.083 1.00 89.81 83 GLY A N 1
ATOM 670 C CA . GLY A 1 83 ? -9.085 -1.814 -6.805 1.00 89.81 83 GLY A CA 1
ATOM 671 C C . GLY A 1 83 ? -8.555 -3.206 -6.440 1.00 89.81 83 GLY A C 1
ATOM 672 O O . GLY A 1 83 ? -8.448 -3.496 -5.252 1.00 89.81 83 GLY A O 1
ATOM 673 N N . SER A 1 84 ? -8.200 -4.054 -7.416 1.00 89.88 84 SER A N 1
ATOM 674 C CA . SER A 1 84 ? -7.619 -5.376 -7.137 1.00 89.88 84 SER A CA 1
ATOM 675 C C . SER A 1 84 ? -6.193 -5.267 -6.595 1.00 89.88 84 SER A C 1
ATOM 677 O O . SER A 1 84 ? -5.885 -5.933 -5.612 1.00 89.88 84 SER A O 1
ATOM 679 N N . THR A 1 85 ? -5.373 -4.363 -7.145 1.00 90.50 85 THR A N 1
ATOM 680 C CA . THR A 1 85 ? -4.032 -4.011 -6.638 1.00 90.50 85 THR A CA 1
ATOM 681 C C . THR A 1 85 ? -4.102 -3.628 -5.157 1.00 90.50 85 THR A C 1
ATOM 683 O O . THR A 1 85 ? -3.384 -4.169 -4.320 1.00 90.50 85 THR A O 1
ATOM 686 N N . VAL A 1 86 ? -5.049 -2.749 -4.812 1.00 93.56 86 VAL A N 1
ATOM 687 C CA . VAL A 1 86 ? -5.265 -2.295 -3.431 1.00 93.56 86 VAL A CA 1
ATOM 688 C C . VAL A 1 86 ? -5.734 -3.435 -2.527 1.00 93.56 86 VAL A C 1
ATOM 690 O O . VAL A 1 86 ? -5.237 -3.559 -1.411 1.00 93.56 86 VAL A O 1
ATOM 693 N N . ARG A 1 87 ? -6.651 -4.299 -2.991 1.00 94.25 87 ARG A N 1
ATOM 694 C CA . ARG A 1 87 ? -7.062 -5.484 -2.214 1.00 94.25 87 ARG A CA 1
ATOM 695 C C . ARG A 1 87 ? -5.906 -6.442 -1.972 1.00 94.25 87 ARG A C 1
ATOM 697 O O . ARG A 1 87 ? -5.835 -6.988 -0.883 1.00 94.25 87 ARG A O 1
ATOM 704 N N . ALA A 1 88 ? -5.020 -6.651 -2.942 1.00 93.06 88 ALA A N 1
ATOM 705 C CA . ALA A 1 88 ? -3.873 -7.537 -2.773 1.00 93.06 88 ALA A CA 1
ATOM 706 C C . ALA A 1 88 ? -2.912 -7.024 -1.687 1.00 93.06 88 ALA A C 1
ATOM 708 O O . ALA A 1 88 ? -2.501 -7.795 -0.823 1.00 93.06 88 ALA A O 1
ATOM 709 N N . ILE A 1 89 ? -2.635 -5.716 -1.675 1.00 94.12 89 ILE A N 1
ATOM 710 C CA . ILE A 1 89 ? -1.823 -5.073 -0.632 1.00 94.12 89 ILE A CA 1
ATOM 711 C C . ILE A 1 89 ? -2.496 -5.184 0.743 1.00 94.12 89 ILE A C 1
ATOM 713 O O . ILE A 1 89 ? -1.842 -5.547 1.719 1.00 94.12 89 ILE A O 1
ATOM 717 N N . LEU A 1 90 ? -3.804 -4.918 0.829 1.00 94.94 90 LEU A N 1
ATOM 718 C CA . LEU A 1 90 ? -4.553 -5.041 2.085 1.00 94.94 90 LEU A CA 1
ATOM 719 C C . LEU A 1 90 ? -4.618 -6.495 2.575 1.00 94.94 90 LEU A C 1
ATOM 721 O O . LEU A 1 90 ? -4.375 -6.743 3.750 1.00 94.94 90 LEU A O 1
ATOM 725 N N . ASN A 1 91 ? -4.866 -7.463 1.689 1.00 94.62 91 ASN A N 1
ATOM 726 C CA . ASN A 1 91 ? -4.807 -8.890 2.015 1.00 94.62 91 ASN A CA 1
ATOM 727 C C . ASN A 1 91 ? -3.450 -9.254 2.622 1.00 94.62 91 ASN A C 1
ATOM 729 O O . ASN A 1 91 ? -3.402 -9.864 3.686 1.00 94.62 91 ASN A O 1
ATOM 733 N N . TRP A 1 92 ? -2.354 -8.858 1.968 1.00 93.75 92 TRP A N 1
ATOM 734 C CA . TRP A 1 92 ? -1.007 -9.107 2.476 1.00 93.75 92 TRP A CA 1
ATOM 735 C C . TRP A 1 92 ? -0.805 -8.486 3.861 1.00 93.75 92 TRP A C 1
ATOM 737 O O . TRP A 1 92 ? -0.374 -9.185 4.773 1.00 93.75 92 TRP A O 1
ATOM 747 N N . TYR A 1 93 ? -1.188 -7.220 4.046 1.00 93.38 93 TYR A N 1
ATOM 748 C CA . TYR A 1 93 ? -1.058 -6.513 5.321 1.00 93.38 93 TYR A CA 1
ATOM 749 C C . TYR A 1 93 ? -1.797 -7.235 6.455 1.00 93.38 93 TYR A C 1
ATOM 751 O O . TYR A 1 93 ? -1.226 -7.462 7.516 1.00 93.38 93 TYR A O 1
ATOM 759 N N . PHE A 1 94 ? -3.035 -7.677 6.223 1.00 90.88 94 PHE A N 1
ATOM 760 C CA . PHE A 1 94 ? -3.805 -8.412 7.230 1.00 90.88 94 PHE A CA 1
ATOM 761 C C . PHE A 1 94 ? -3.289 -9.836 7.484 1.00 90.88 94 PHE A C 1
ATOM 763 O O . PHE A 1 94 ? -3.529 -10.364 8.566 1.00 90.88 94 PHE A O 1
ATOM 770 N N . ILE A 1 95 ? -2.584 -10.458 6.532 1.00 88.69 95 ILE A N 1
ATOM 771 C CA . ILE A 1 95 ? -1.909 -11.747 6.755 1.00 88.69 95 ILE A CA 1
ATOM 772 C C . ILE A 1 95 ? -0.696 -11.571 7.671 1.00 88.69 95 ILE A C 1
ATOM 774 O O . ILE A 1 95 ? -0.504 -12.399 8.548 1.00 88.69 95 ILE A O 1
ATOM 778 N N . GLN A 1 96 ? 0.095 -10.504 7.509 1.00 81.69 96 GLN A N 1
ATOM 779 C CA . GLN A 1 96 ? 1.286 -10.271 8.346 1.00 81.69 96 GLN A CA 1
ATOM 780 C C . GLN A 1 96 ? 0.959 -9.992 9.822 1.00 81.69 96 GLN A C 1
ATOM 782 O O . GLN A 1 96 ? 1.827 -10.105 10.681 1.00 81.69 96 GLN A O 1
ATOM 787 N N . VAL A 1 97 ? -0.272 -9.565 10.097 1.00 67.50 97 VAL A N 1
ATOM 788 C CA . VAL A 1 97 ? -0.753 -9.167 11.427 1.00 67.50 97 VAL A CA 1
ATOM 789 C C . VAL A 1 97 ? -1.346 -10.346 12.214 1.00 67.50 97 VAL A C 1
ATOM 791 O O . VAL A 1 97 ? -1.502 -10.245 13.430 1.00 67.50 97 VAL A O 1
ATOM 794 N N . ARG A 1 98 ? -1.713 -11.440 11.538 1.00 56.72 98 ARG A N 1
ATOM 795 C CA . ARG A 1 98 ? -2.275 -12.647 12.165 1.00 56.72 98 ARG A CA 1
ATOM 796 C C . ARG A 1 98 ? -1.173 -13.582 12.642 1.00 56.72 98 ARG A C 1
ATOM 798 O O . ARG A 1 98 ? -1.384 -14.185 13.715 1.00 56.72 98 ARG A O 1
#

Secondary structure (DSSP, 8-state):
-B-TTS-EEEEETTEEEEEEEEE-SS-EEEEEEETTSS-EEEEETT---TT----EEEEEE-SSS-SEEEE-SSPP--SS--HHHHHHHHHHHHHHT-

Radius of gyration: 12.99 Å; chains: 1; bounding box: 34×28×31 Å

Sequence (98 aa):
MINKKGKRKIVFEGETYYWFVKKESEADFLSIGSEDKSTLILYHINQINDEFIHPKIAVLQSEKMSPGAYSFFPPLSDESISGSTVRAILNWYFIQVR

Organism: NCBI:txid2597671

pLDDT: mean 85.27, std 12.07, range [50.25, 96.25]